Protein AF-A0A7C5U0F4-F1 (afdb_monomer_lite)

Structure (mmCIF, N/CA/C/O backbone):
data_AF-A0A7C5U0F4-F1
#
_entry.id   AF-A0A7C5U0F4-F1
#
loop_
_atom_site.group_PDB
_atom_site.id
_atom_site.type_symbol
_atom_site.label_atom_id
_atom_site.label_alt_id
_atom_site.label_comp_id
_atom_site.label_asym_id
_atom_site.label_entity_id
_atom_site.label_seq_id
_atom_site.pdbx_PDB_ins_code
_atom_site.Cartn_x
_atom_site.Cartn_y
_atom_site.Cartn_z
_atom_site.occupancy
_atom_site.B_iso_or_equiv
_atom_site.auth_seq_id
_atom_site.auth_comp_id
_atom_site.auth_asym_id
_atom_site.auth_atom_id
_atom_site.pdbx_PDB_model_num
ATOM 1 N N . MET A 1 1 ? 2.050 9.478 3.534 1.00 84.31 1 MET A N 1
ATOM 2 C CA . MET A 1 1 ? 3.447 9.622 3.085 1.00 84.31 1 MET A CA 1
ATOM 3 C C . MET A 1 1 ? 3.536 10.686 2.006 1.00 84.31 1 MET A C 1
ATOM 5 O O . MET A 1 1 ? 2.512 11.118 1.468 1.00 84.31 1 MET A O 1
ATOM 9 N N . LYS A 1 2 ? 4.746 11.164 1.737 1.00 90.75 2 LYS A N 1
ATOM 10 C CA . LYS A 1 2 ? 5.066 12.061 0.630 1.00 90.75 2 LYS A CA 1
ATOM 11 C C . LYS A 1 2 ? 5.142 11.247 -0.671 1.00 90.75 2 LYS A C 1
ATOM 13 O O . LYS A 1 2 ? 5.581 10.101 -0.641 1.00 90.75 2 LYS A O 1
ATOM 18 N N . PRO A 1 3 ? 4.782 11.829 -1.829 1.00 89.81 3 PRO A N 1
ATOM 19 C CA . PRO A 1 3 ? 4.855 11.125 -3.112 1.00 89.81 3 PRO A CA 1
ATOM 20 C C . PRO A 1 3 ? 6.245 10.573 -3.447 1.00 89.81 3 PRO A C 1
ATOM 22 O O . PRO A 1 3 ? 6.349 9.504 -4.035 1.00 89.81 3 PRO A O 1
ATOM 25 N N . LYS A 1 4 ? 7.310 11.282 -3.046 1.00 94.44 4 LYS A N 1
ATOM 26 C CA . LYS A 1 4 ? 8.690 10.836 -3.258 1.00 94.44 4 LYS A CA 1
ATOM 27 C C . LYS A 1 4 ? 8.985 9.509 -2.547 1.00 94.44 4 LYS A C 1
ATOM 29 O O . LYS A 1 4 ? 9.534 8.618 -3.171 1.00 94.44 4 LYS A O 1
ATOM 34 N N . GLU A 1 5 ? 8.529 9.349 -1.304 1.00 95.69 5 G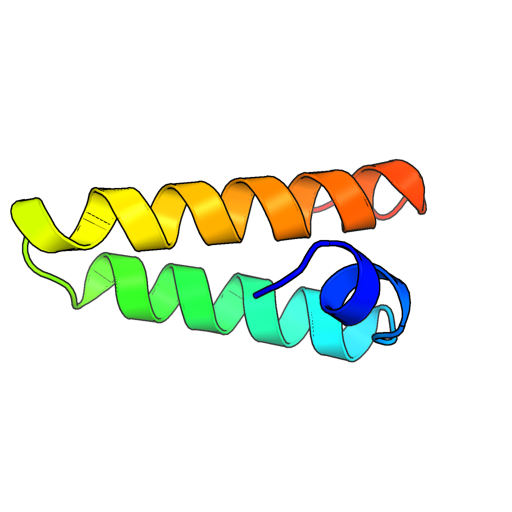LU A N 1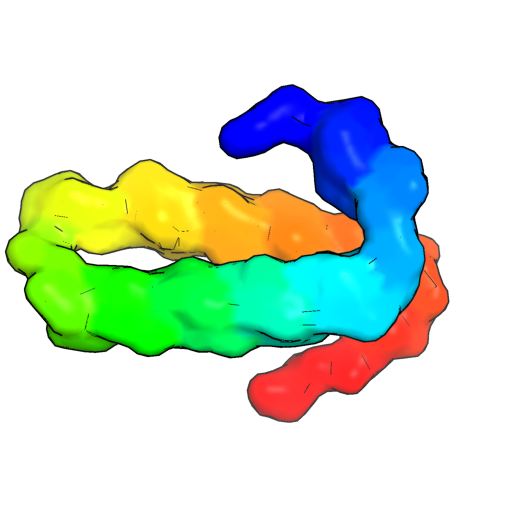
ATOM 35 C CA . GLU A 1 5 ? 8.751 8.123 -0.521 1.00 95.69 5 GLU A CA 1
ATOM 36 C C . GLU A 1 5 ? 8.162 6.898 -1.234 1.00 95.69 5 GLU A C 1
ATOM 38 O O . GLU A 1 5 ? 8.828 5.881 -1.358 1.00 95.69 5 GLU A O 1
ATOM 43 N N . LEU A 1 6 ? 6.957 7.022 -1.803 1.00 95.81 6 LEU A N 1
ATOM 44 C CA . LEU A 1 6 ? 6.340 5.952 -2.597 1.00 95.81 6 LEU A CA 1
ATOM 45 C C . LEU A 1 6 ? 7.128 5.623 -3.873 1.00 95.81 6 LEU A C 1
ATOM 47 O O . LEU A 1 6 ? 7.180 4.472 -4.293 1.00 95.81 6 LEU A O 1
ATOM 51 N N . ARG A 1 7 ? 7.717 6.634 -4.516 1.00 94.75 7 ARG A N 1
ATOM 52 C CA . ARG A 1 7 ? 8.492 6.456 -5.752 1.00 94.75 7 ARG A CA 1
ATOM 53 C C . ARG A 1 7 ? 9.877 5.868 -5.509 1.00 94.75 7 ARG A C 1
ATOM 55 O O . ARG A 1 7 ? 10.414 5.276 -6.440 1.00 94.75 7 ARG A O 1
ATOM 62 N N . ASP A 1 8 ? 10.406 6.001 -4.300 1.00 97.12 8 ASP A N 1
ATOM 63 C CA . ASP A 1 8 ? 11.697 5.438 -3.903 1.00 97.12 8 ASP A CA 1
ATOM 64 C C . ASP A 1 8 ? 11.567 3.966 -3.444 1.00 97.12 8 ASP A C 1
ATOM 66 O O . ASP A 1 8 ? 12.547 3.228 -3.472 1.00 97.12 8 ASP A O 1
ATOM 70 N N . MET A 1 9 ? 10.361 3.505 -3.082 1.00 97.06 9 MET A N 1
ATOM 71 C CA . MET A 1 9 ? 10.086 2.106 -2.715 1.00 97.06 9 MET A CA 1
ATOM 72 C C . MET A 1 9 ? 10.207 1.153 -3.912 1.00 97.06 9 MET A C 1
ATOM 74 O O . MET A 1 9 ? 9.860 1.493 -5.046 1.00 97.06 9 MET A O 1
ATOM 78 N N . SER A 1 10 ? 10.613 -0.086 -3.666 1.00 97.50 10 SER A N 1
ATOM 79 C CA . SER A 1 10 ? 10.541 -1.189 -4.628 1.00 97.50 10 SER A CA 1
ATOM 80 C C . SER A 1 10 ? 9.090 -1.594 -4.938 1.00 97.50 10 SER A C 1
ATOM 82 O O . SER A 1 10 ? 8.142 -1.207 -4.250 1.00 97.50 10 SER A O 1
ATOM 84 N N . ASN A 1 11 ? 8.892 -2.379 -6.001 1.00 96.56 11 ASN A N 1
ATOM 85 C CA . ASN A 1 11 ? 7.556 -2.871 -6.359 1.00 96.56 11 ASN A CA 1
ATOM 86 C C . ASN A 1 11 ? 6.969 -3.777 -5.267 1.00 96.56 11 ASN A C 1
ATOM 88 O O . ASN A 1 11 ? 5.788 -3.649 -4.950 1.00 96.56 11 ASN A O 1
ATOM 92 N N . ASP A 1 12 ? 7.791 -4.629 -4.652 1.00 96.88 12 ASP A N 1
ATOM 93 C CA . ASP A 1 12 ? 7.353 -5.539 -3.591 1.00 96.88 12 ASP A CA 1
ATOM 94 C C . ASP A 1 12 ? 6.927 -4.779 -2.333 1.00 96.88 12 ASP A C 1
ATOM 96 O O . ASP A 1 12 ? 5.897 -5.088 -1.732 1.00 96.88 12 ASP A O 1
ATOM 100 N N . GLU A 1 13 ? 7.661 -3.727 -1.968 1.00 97.62 13 GLU A N 1
ATOM 101 C CA . GLU A 1 13 ? 7.298 -2.862 -0.844 1.00 97.62 13 GLU A CA 1
ATOM 102 C C . GLU A 1 13 ? 5.985 -2.115 -1.102 1.00 97.62 13 GLU A C 1
ATOM 104 O O . GLU A 1 13 ? 5.149 -2.006 -0.203 1.00 97.62 13 GLU A O 1
ATOM 109 N N . LEU A 1 14 ? 5.767 -1.632 -2.330 1.00 97.06 14 LEU A N 1
ATOM 110 C CA . LEU A 1 14 ? 4.510 -0.989 -2.716 1.00 97.06 14 LEU A CA 1
ATOM 111 C C . LEU A 1 14 ? 3.329 -1.966 -2.661 1.00 97.06 14 LEU A C 1
ATOM 113 O O . LEU A 1 14 ? 2.271 -1.608 -2.144 1.00 97.06 14 LEU A O 1
ATOM 117 N N . LEU A 1 15 ? 3.504 -3.200 -3.140 1.00 96.75 15 LEU A N 1
ATOM 118 C CA . LEU A 1 15 ? 2.477 -4.245 -3.083 1.00 96.75 15 LEU A CA 1
ATOM 119 C C . LEU A 1 15 ? 2.168 -4.664 -1.638 1.00 96.75 15 LEU A C 1
ATOM 121 O O . LEU A 1 15 ? 1.003 -4.792 -1.254 1.00 96.75 15 LEU A O 1
ATOM 125 N N . ALA A 1 16 ? 3.198 -4.829 -0.807 1.00 97.38 16 ALA A N 1
ATOM 126 C CA . ALA A 1 16 ? 3.036 -5.127 0.612 1.00 97.38 16 ALA A CA 1
ATOM 1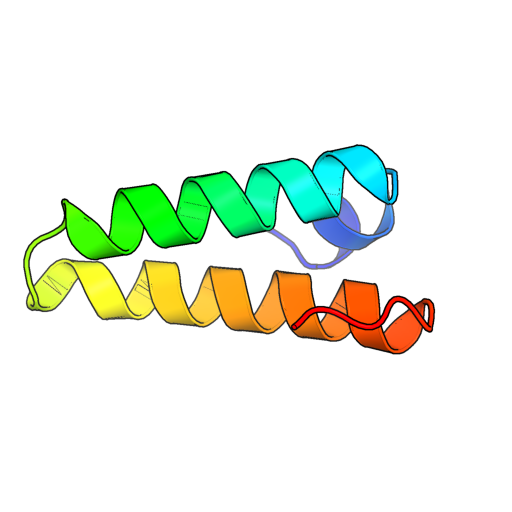27 C C . ALA A 1 16 ? 2.296 -3.997 1.344 1.00 97.38 16 ALA A C 1
ATOM 129 O O . ALA A 1 16 ? 1.381 -4.247 2.135 1.00 97.38 16 ALA A O 1
ATOM 130 N N . LEU A 1 17 ? 2.651 -2.746 1.052 1.00 96.94 17 LEU A N 1
ATOM 131 C CA . LEU A 1 17 ? 1.986 -1.573 1.602 1.00 96.94 17 LEU A CA 1
ATOM 132 C C . LEU A 1 17 ? 0.514 -1.495 1.177 1.00 96.94 17 LEU A C 1
ATOM 134 O O . LEU A 1 17 ? -0.344 -1.243 2.022 1.00 96.94 17 LEU A O 1
ATOM 138 N N . GLU A 1 18 ? 0.214 -1.730 -0.101 1.00 96.38 18 GLU A N 1
ATOM 139 C CA . GLU A 1 18 ? -1.151 -1.775 -0.636 1.00 96.38 18 GLU A CA 1
ATOM 140 C C . GLU A 1 18 ? -2.012 -2.766 0.162 1.00 96.38 18 GLU A C 1
ATOM 142 O O . GLU A 1 18 ? -3.055 -2.393 0.720 1.00 96.38 18 GLU A O 1
ATOM 147 N N . ARG A 1 19 ? -1.500 -3.991 0.341 1.00 96.81 19 ARG A N 1
ATOM 148 C CA . ARG A 1 19 ? -2.164 -5.053 1.101 1.00 96.81 19 ARG A CA 1
ATOM 149 C C . ARG A 1 19 ? -2.384 -4.655 2.560 1.00 96.81 19 ARG A C 1
ATOM 151 O O . ARG A 1 19 ? -3.482 -4.830 3.093 1.00 96.81 19 ARG A O 1
ATOM 158 N N . ASN A 1 20 ? -1.370 -4.083 3.205 1.00 97.44 20 ASN A N 1
ATOM 159 C CA . ASN A 1 20 ? -1.457 -3.639 4.596 1.00 97.44 20 ASN A CA 1
ATOM 160 C C . ASN A 1 20 ? -2.489 -2.521 4.780 1.00 97.44 20 ASN A C 1
ATOM 162 O O . ASN A 1 20 ? -3.280 -2.558 5.725 1.00 97.44 20 ASN A O 1
ATOM 166 N N . LEU A 1 21 ? -2.540 -1.558 3.858 1.00 96.69 21 LEU A N 1
ATOM 167 C CA . LEU A 1 21 ? -3.528 -0.483 3.885 1.00 96.69 21 LEU A CA 1
ATOM 168 C C . LEU A 1 21 ? -4.951 -1.012 3.668 1.00 96.69 21 LEU A C 1
ATOM 170 O O . LEU A 1 21 ? -5.869 -0.545 4.345 1.00 96.69 21 LEU A O 1
ATOM 174 N N . ARG A 1 22 ? -5.158 -2.008 2.793 1.00 96.31 22 ARG A N 1
ATOM 175 C CA . ARG A 1 22 ? -6.465 -2.677 2.651 1.00 96.31 22 ARG A CA 1
ATOM 176 C C . ARG A 1 22 ? -6.893 -3.373 3.938 1.00 96.31 22 ARG A C 1
ATOM 178 O O . ARG A 1 22 ? -8.028 -3.194 4.376 1.00 96.31 22 ARG A O 1
ATOM 185 N N . LEU A 1 23 ? -5.993 -4.118 4.578 1.00 97.00 23 LEU A N 1
ATOM 186 C CA . LEU A 1 23 ? -6.283 -4.773 5.857 1.00 97.00 23 LEU A CA 1
ATOM 187 C C . LEU A 1 23 ? -6.608 -3.751 6.951 1.00 97.00 23 LEU A C 1
ATOM 189 O O . LEU A 1 23 ? -7.562 -3.934 7.711 1.00 97.00 23 LEU A O 1
ATOM 193 N N . LEU A 1 24 ? -5.858 -2.649 7.002 1.00 96.44 24 LEU A N 1
ATOM 194 C CA . LEU A 1 24 ? -6.122 -1.554 7.927 1.00 96.44 24 LEU A CA 1
ATOM 195 C C . LEU A 1 24 ? -7.492 -0.921 7.657 1.00 96.44 24 LEU A C 1
ATOM 197 O O . LEU A 1 24 ? -8.243 -0.666 8.597 1.00 96.44 24 LEU A O 1
ATOM 201 N N . LEU A 1 25 ? -7.858 -0.716 6.389 1.00 96.19 25 LEU A N 1
ATOM 202 C CA . LEU A 1 25 ? -9.149 -0.152 5.995 1.00 96.19 25 LEU A CA 1
ATOM 203 C C . LEU A 1 25 ? -10.328 -0.988 6.516 1.00 96.19 25 LEU A C 1
ATOM 205 O O . LEU A 1 25 ? -11.317 -0.412 6.979 1.00 96.19 25 LEU A O 1
ATOM 209 N N . LEU A 1 26 ? -10.215 -2.320 6.467 1.00 95.12 26 LEU A N 1
ATOM 210 C CA . LEU A 1 26 ? -11.240 -3.245 6.965 1.00 95.12 26 LEU A CA 1
ATOM 211 C C . LEU A 1 26 ? -11.431 -3.127 8.482 1.00 95.12 26 LEU A C 1
ATOM 213 O O . LEU A 1 26 ? -12.565 -3.137 8.955 1.00 95.12 26 LEU A O 1
ATOM 217 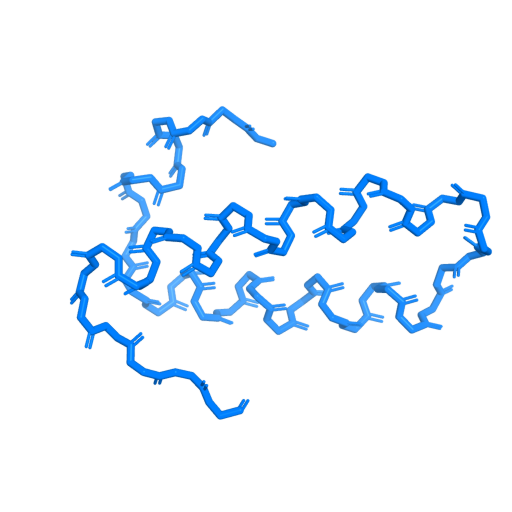N N . LYS A 1 27 ? -10.334 -2.950 9.227 1.00 95.06 27 LYS A N 1
ATOM 218 C CA . LYS A 1 27 ? -10.320 -2.862 10.697 1.00 95.06 27 LYS A CA 1
ATOM 219 C C . LYS A 1 27 ? -10.607 -1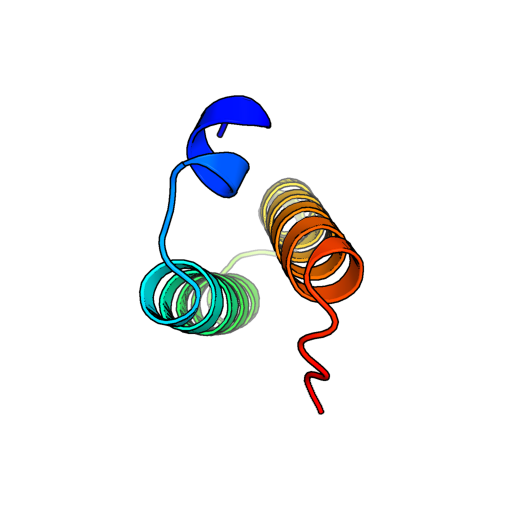.458 11.247 1.00 95.06 27 LYS A C 1
ATOM 221 O O . LYS A 1 27 ? -10.735 -1.296 12.454 1.00 95.06 27 LYS A O 1
ATOM 226 N N . THR A 1 28 ? -10.679 -0.440 10.388 1.00 94.88 28 THR A N 1
ATOM 227 C CA . THR A 1 28 ? -10.767 0.968 10.806 1.00 94.88 28 THR A CA 1
ATOM 228 C C . THR A 1 28 ? -12.197 1.510 10.762 1.00 94.88 28 THR A C 1
ATOM 230 O O . THR A 1 28 ? -12.931 1.279 9.794 1.00 94.88 28 THR A O 1
ATOM 233 N N . ASP A 1 29 ? -12.558 2.325 11.758 1.00 93.81 29 ASP A N 1
ATOM 234 C CA . ASP A 1 29 ? -13.821 3.070 11.823 1.00 93.81 29 ASP A CA 1
ATOM 235 C C . ASP A 1 29 ? -14.064 3.954 10.599 1.00 93.81 29 ASP A C 1
ATOM 237 O O . ASP A 1 29 ? -13.149 4.582 10.056 1.00 93.81 29 ASP A O 1
ATOM 241 N N . ARG A 1 30 ? -15.336 4.096 10.205 1.00 91.56 30 ARG A N 1
ATOM 242 C CA . ARG A 1 30 ? -15.754 4.803 8.981 1.00 91.56 30 ARG A CA 1
ATOM 243 C C . ARG A 1 30 ? -15.125 6.194 8.817 1.00 91.56 30 ARG A C 1
ATOM 245 O O . ARG A 1 30 ? -14.740 6.546 7.702 1.00 91.56 30 ARG A O 1
ATOM 252 N N . ILE A 1 31 ? -14.986 6.953 9.905 1.00 89.94 31 ILE A N 1
ATOM 253 C CA . ILE A 1 31 ? -14.424 8.317 9.909 1.00 89.94 31 ILE A CA 1
ATOM 254 C C . ILE A 1 31 ? -12.936 8.304 9.524 1.00 89.94 31 ILE A C 1
ATOM 256 O O . ILE A 1 31 ? -12.487 9.107 8.704 1.00 89.94 31 ILE A O 1
ATOM 260 N N . LYS A 1 32 ? -12.176 7.336 10.043 1.00 91.94 32 LYS A N 1
ATOM 261 C CA . LYS A 1 32 ? -10.730 7.197 9.819 1.00 91.94 32 LYS A CA 1
ATOM 262 C C . LYS A 1 32 ? -10.390 6.468 8.510 1.00 91.94 32 LYS A C 1
ATOM 264 O O . LYS A 1 32 ? -9.237 6.455 8.094 1.00 91.94 32 LYS A O 1
ATOM 269 N N . ARG A 1 33 ? -11.381 5.931 7.786 1.00 95.56 33 ARG A N 1
ATOM 270 C CA . ARG A 1 33 ? -11.168 5.268 6.483 1.00 95.56 33 ARG A CA 1
ATOM 271 C C . ARG A 1 33 ? -10.757 6.217 5.356 1.00 95.56 33 ARG A C 1
ATOM 273 O O . ARG A 1 33 ? -10.097 5.788 4.414 1.00 95.56 33 ARG A O 1
ATOM 280 N N . ARG A 1 34 ? -11.162 7.493 5.400 1.00 95.25 34 ARG A N 1
ATOM 281 C CA . ARG A 1 34 ? -10.870 8.468 4.328 1.00 95.25 34 ARG A CA 1
ATOM 282 C C . ARG A 1 34 ? -9.365 8.651 4.068 1.00 95.25 34 ARG A C 1
ATOM 284 O O . ARG A 1 34 ? -8.990 8.560 2.899 1.00 95.25 34 ARG A O 1
ATOM 291 N N . PRO A 1 35 ? -8.508 8.901 5.077 1.00 95.25 35 PRO A N 1
ATOM 292 C CA . PRO A 1 35 ? -7.067 8.996 4.848 1.00 95.25 35 PRO A CA 1
ATOM 293 C C . PRO A 1 35 ? -6.473 7.685 4.319 1.00 95.25 35 PRO A C 1
ATOM 295 O O . PRO A 1 35 ? -5.678 7.735 3.388 1.00 95.25 35 PRO A O 1
ATOM 298 N N . ILE A 1 36 ? -6.927 6.527 4.810 1.00 96.50 36 ILE A N 1
ATOM 299 C CA . ILE A 1 36 ? -6.440 5.218 4.342 1.00 96.50 36 ILE A CA 1
ATOM 300 C C . ILE A 1 36 ? -6.761 5.012 2.857 1.00 96.50 36 ILE A C 1
ATOM 302 O O . ILE A 1 36 ? -5.874 4.670 2.083 1.00 96.50 36 ILE A O 1
ATOM 306 N N . ARG A 1 37 ? -7.997 5.298 2.418 1.00 96.50 37 ARG A N 1
ATOM 307 C CA . ARG A 1 37 ? -8.365 5.203 0.992 1.00 96.50 37 ARG A CA 1
ATOM 308 C C . ARG A 1 37 ? -7.533 6.124 0.102 1.00 96.50 37 ARG A C 1
ATOM 310 O O . ARG A 1 37 ? -7.202 5.743 -1.014 1.00 96.50 37 ARG A O 1
ATOM 317 N N . ARG A 1 38 ? -7.207 7.331 0.578 1.00 96.56 38 ARG A N 1
ATOM 318 C CA . ARG A 1 38 ? -6.330 8.256 -0.161 1.00 96.56 38 ARG A CA 1
ATOM 319 C C . ARG A 1 38 ? -4.924 7.694 -0.304 1.00 96.56 38 ARG A C 1
ATOM 321 O O . ARG A 1 38 ? -4.334 7.840 -1.366 1.00 96.56 38 ARG A O 1
ATOM 328 N N . GLU A 1 39 ? -4.406 7.064 0.743 1.00 96.94 39 GLU A N 1
ATOM 329 C CA . GLU A 1 39 ? -3.080 6.461 0.685 1.00 96.94 39 GLU A CA 1
ATOM 330 C C . GLU A 1 39 ? -3.051 5.255 -0.259 1.00 96.94 3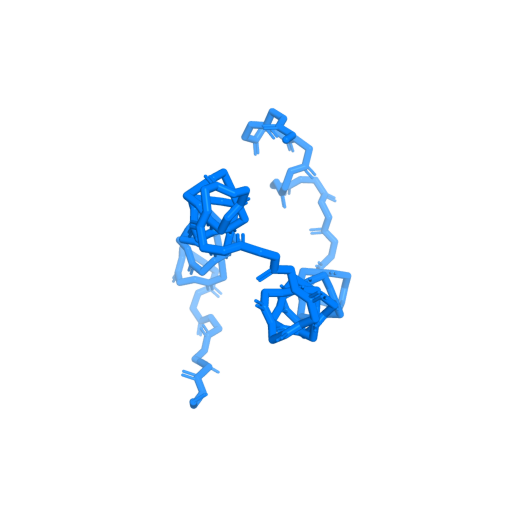9 GLU A C 1
ATOM 332 O O . GLU A 1 39 ? -2.160 5.184 -1.098 1.00 96.94 39 GLU A O 1
ATOM 337 N N . ILE A 1 40 ? -4.077 4.392 -0.225 1.00 96.75 40 ILE A N 1
ATOM 338 C CA . ILE A 1 40 ? -4.241 3.298 -1.198 1.00 96.75 40 ILE A CA 1
ATOM 339 C C . ILE A 1 40 ? -4.230 3.856 -2.622 1.00 96.75 40 ILE A C 1
ATOM 341 O O . ILE A 1 40 ? -3.457 3.393 -3.449 1.00 96.75 40 ILE A O 1
ATOM 345 N N . ALA A 1 41 ? -5.024 4.895 -2.904 1.00 96.44 41 ALA A N 1
ATOM 346 C CA . ALA A 1 41 ? -5.074 5.492 -4.237 1.00 96.44 41 ALA A CA 1
ATOM 347 C C . ALA A 1 41 ? -3.696 5.975 -4.722 1.00 96.44 41 ALA A C 1
ATOM 349 O O . ALA A 1 41 ? -3.351 5.750 -5.875 1.00 96.44 41 ALA A O 1
ATOM 350 N N . ARG A 1 42 ? -2.882 6.577 -3.845 1.00 97.06 42 ARG A N 1
ATOM 351 C CA . ARG A 1 42 ? -1.519 7.011 -4.198 1.00 97.06 42 ARG A CA 1
ATOM 352 C C . ARG A 1 42 ? -0.600 5.837 -4.520 1.00 97.06 42 ARG A C 1
ATOM 354 O O . ARG A 1 42 ? 0.146 5.914 -5.490 1.00 97.06 42 ARG A O 1
ATOM 361 N N . VAL A 1 43 ? -0.664 4.766 -3.730 1.00 97.00 43 VAL A N 1
ATOM 362 C CA . VAL A 1 43 ? 0.107 3.537 -3.978 1.00 97.00 43 VAL A CA 1
ATOM 363 C C . VAL A 1 43 ? -0.288 2.927 -5.323 1.00 97.00 43 VAL A C 1
ATOM 365 O O . VAL A 1 43 ? 0.582 2.629 -6.138 1.00 97.00 43 VAL A O 1
ATOM 368 N N . LEU A 1 44 ? -1.594 2.829 -5.594 1.00 96.06 44 LEU A N 1
ATOM 369 C CA . LEU A 1 44 ? -2.121 2.334 -6.868 1.00 96.06 44 LEU A CA 1
ATOM 370 C C . LEU A 1 44 ? -1.679 3.197 -8.054 1.00 96.06 44 LEU A C 1
ATOM 372 O O . LEU A 1 44 ? -1.327 2.652 -9.094 1.00 96.06 44 LEU A O 1
ATOM 376 N N . THR A 1 45 ? -1.651 4.526 -7.907 1.00 96.00 45 THR A N 1
ATOM 377 C CA . THR A 1 45 ? -1.128 5.423 -8.946 1.00 96.00 45 THR A CA 1
ATOM 378 C C . THR A 1 45 ? 0.333 5.118 -9.257 1.00 96.00 45 THR A C 1
ATOM 380 O O . THR A 1 45 ? 0.659 4.948 -10.424 1.00 96.00 45 THR A O 1
ATOM 383 N N . VAL A 1 46 ? 1.202 4.996 -8.248 1.00 96.56 46 VAL A N 1
ATOM 384 C CA . VAL A 1 46 ? 2.631 4.709 -8.478 1.00 96.56 46 VAL A CA 1
ATOM 385 C C . VAL A 1 46 ? 2.827 3.328 -9.108 1.00 96.56 46 VAL A C 1
ATOM 387 O O . VAL A 1 46 ? 3.626 3.178 -10.027 1.00 96.56 46 VAL A O 1
ATOM 390 N N . LEU A 1 47 ? 2.071 2.321 -8.669 1.00 96.19 47 LEU A N 1
ATOM 391 C CA . LEU A 1 47 ? 2.110 0.987 -9.272 1.00 96.19 47 LEU A CA 1
ATOM 392 C C . LEU A 1 47 ? 1.636 1.010 -10.735 1.00 96.19 47 LEU A C 1
ATOM 394 O O . LEU A 1 47 ? 2.278 0.404 -11.592 1.00 96.19 47 LEU A O 1
ATOM 398 N N . GLY A 1 48 ? 0.591 1.782 -11.041 1.00 96.06 48 GLY A N 1
ATOM 399 C CA . GLY A 1 48 ? 0.118 2.016 -12.405 1.00 96.06 48 GLY A CA 1
ATOM 400 C C . GLY A 1 48 ? 1.128 2.766 -13.281 1.00 96.06 48 GLY A C 1
ATOM 401 O O . GLY A 1 48 ? 1.363 2.352 -14.413 1.00 96.06 48 GLY A O 1
ATOM 402 N N . GLU A 1 49 ? 1.785 3.807 -12.753 1.00 95.62 49 GLU A N 1
ATOM 403 C CA . GLU A 1 49 ? 2.889 4.527 -13.421 1.00 95.62 49 GLU A CA 1
ATOM 404 C C . GLU A 1 49 ? 4.049 3.577 -13.778 1.00 95.62 49 GLU A C 1
ATOM 406 O O . GLU A 1 49 ? 4.721 3.771 -14.788 1.00 95.62 49 GLU A O 1
ATOM 411 N N . ARG A 1 50 ? 4.256 2.519 -12.981 1.00 95.75 50 ARG A N 1
ATOM 412 C CA . ARG A 1 50 ? 5.265 1.471 -13.208 1.00 95.75 50 ARG A CA 1
ATOM 413 C C . ARG A 1 50 ? 4.776 0.294 -14.060 1.00 95.75 50 ARG A C 1
ATOM 415 O O . ARG A 1 50 ? 5.518 -0.667 -14.243 1.00 95.75 50 ARG A O 1
ATOM 422 N N . GLY A 1 51 ? 3.541 0.331 -14.561 1.00 96.19 51 GLY A N 1
ATOM 423 C CA . GLY A 1 51 ? 2.961 -0.744 -15.373 1.00 96.19 51 GLY A CA 1
ATOM 424 C C . GLY A 1 51 ? 2.584 -2.011 -14.594 1.00 96.19 51 GLY A C 1
ATOM 425 O O . GLY A 1 51 ? 2.284 -3.037 -15.206 1.00 96.19 51 GLY A O 1
ATOM 426 N N . ILE A 1 52 ? 2.567 -1.962 -13.259 1.00 94.62 52 ILE A N 1
ATOM 427 C CA . ILE A 1 52 ? 2.152 -3.083 -12.412 1.00 94.62 52 ILE A CA 1
ATOM 428 C C . ILE A 1 52 ? 0.621 -3.127 -12.372 1.00 94.62 52 ILE A C 1
ATOM 430 O O . ILE A 1 52 ? -0.032 -2.210 -11.873 1.00 94.62 52 ILE A O 1
ATOM 434 N N . LYS A 1 53 ? 0.036 -4.211 -12.888 1.00 84.38 53 LYS A N 1
ATOM 435 C CA . LYS A 1 53 ? -1.408 -4.460 -12.803 1.00 84.38 53 LYS A CA 1
ATOM 436 C C . LYS A 1 53 ? -1.739 -5.131 -11.477 1.00 84.38 53 LYS A C 1
ATOM 438 O O . LYS A 1 53 ? -1.112 -6.122 -11.114 1.00 84.38 53 LYS A O 1
ATOM 443 N N . ILE A 1 54 ? -2.749 -4.613 -10.790 1.00 77.88 54 ILE A N 1
ATOM 444 C CA . ILE A 1 54 ? -3.234 -5.150 -9.517 1.00 77.88 54 ILE A CA 1
ATOM 445 C C . ILE A 1 54 ? -4.713 -5.485 -9.689 1.00 77.88 54 ILE A C 1
ATOM 447 O O . ILE A 1 54 ? -5.463 -4.653 -10.201 1.00 77.88 54 ILE A O 1
ATOM 451 N N . GLY A 1 55 ? -5.082 -6.718 -9.335 1.00 62.22 55 GLY A N 1
ATOM 452 C CA . GLY A 1 55 ? -6.447 -7.252 -9.419 1.00 62.22 55 GLY A CA 1
ATOM 453 C C . GLY A 1 55 ? -7.345 -6.822 -8.268 1.00 62.22 55 GLY A C 1
ATOM 454 O O . GLY A 1 55 ? -6.835 -6.602 -7.143 1.00 62.22 55 GLY A O 1
#

pLDDT: mean 94.35, std 5.67, range [62.22, 97.62]

Radius of gyration: 11.14 Å; chains: 1; bounding box: 28×19×27 Å

Secondary structure (DSSP, 8-state):
--HHHHHHS-HHHHHHHHHHHHHHHHHS-TTTHHHHHHHHHHHHHHHHHTT----

Foldseek 3Di:
DDLVVLLVDDPVVLVVLLVVLVVVLVVDDPVVNVVSVVVNVSSVVSCVVVVNDDD

Sequence (55 aa):
MKPKELRDMSNDELLALERNLRLLLLKTDRIKRRPIRREIARVLTVLGERGIKIG